Protein AF-A0A1C3NWZ5-F1 (afdb_monomer_lite)

Foldseek 3Di:
DDDDDDDDDPVVVVVLQCCCVPVVVNDDSVVSVVVVVVVVVVVVVVVVVVVVVVVCVVVVVSVVVVVVVVVVVVVVVVVVPPDD

Sequence (84 aa):
MSVTTMKIQAEVRDSLARVAADDFDGVTLSEAVARLVAEHQEARLRRQISAAYARLREDADGWSAYVSELDEWDGVTADTGEGS

pLDDT: mean 82.2, std 17.53, range [42.12, 98.38]

Radius of gyration: 22.77 Å; chains: 1; bounding box: 43×52×50 Å

Secondary structure (DSSP, 8-state):
---------HHHHHHHHHHHHHTSTT--HHHHHHHHHHHHHHHHHHHHHHHHHHHHHH-HHHHHHHHHHHHHHHHHHHTTS---

Organism: NCBI:txid1839754

Structure (mmCIF, N/CA/C/O backbone):
data_AF-A0A1C3NWZ5-F1
#
_entry.id   AF-A0A1C3NWZ5-F1
#
loop_
_atom_site.group_PDB
_atom_site.id
_atom_site.type_symbol
_atom_site.label_atom_id
_atom_site.label_alt_id
_atom_site.label_comp_id
_atom_site.label_asym_id
_atom_site.label_entity_id
_atom_site.label_seq_id
_atom_site.pdbx_PDB_ins_code
_atom_site.Cartn_x
_atom_site.Cartn_y
_atom_site.Cartn_z
_atom_site.occupancy
_atom_site.B_iso_or_equiv
_atom_site.auth_seq_id
_atom_site.auth_comp_id
_atom_site.auth_asym_id
_atom_site.auth_atom_id
_atom_site.pdbx_PDB_model_num
ATOM 1 N N . MET A 1 1 ? 11.277 1.422 16.782 1.00 65.25 1 MET A N 1
ATOM 2 C CA . MET A 1 1 ? 10.623 2.283 15.771 1.00 65.25 1 MET A CA 1
ATOM 3 C C . MET A 1 1 ? 9.958 3.451 16.478 1.00 65.25 1 MET A C 1
ATOM 5 O O . MET A 1 1 ? 9.428 3.239 17.561 1.00 65.25 1 MET A O 1
ATOM 9 N N . SER A 1 2 ? 10.019 4.657 15.908 1.00 89.94 2 SER A N 1
ATOM 10 C CA . SER A 1 2 ? 9.295 5.823 16.433 1.00 89.94 2 SER A CA 1
ATOM 11 C C . SER A 1 2 ? 7.915 5.894 15.784 1.00 89.94 2 SER A C 1
ATOM 13 O O . SER A 1 2 ? 7.809 5.727 14.570 1.00 89.94 2 SER A O 1
ATOM 15 N N . VAL A 1 3 ? 6.872 6.120 16.580 1.00 93.19 3 VAL A N 1
ATOM 16 C CA . VAL A 1 3 ? 5.508 6.313 16.076 1.00 93.19 3 VAL A CA 1
ATOM 17 C C . VAL A 1 3 ? 5.302 7.797 15.812 1.00 93.19 3 VAL A C 1
ATOM 19 O O . VAL A 1 3 ? 5.645 8.640 16.638 1.00 93.19 3 VAL A O 1
ATOM 22 N N . THR A 1 4 ? 4.737 8.112 14.654 1.00 95.06 4 THR A N 1
ATOM 23 C CA . THR A 1 4 ? 4.387 9.481 14.270 1.00 95.06 4 THR A CA 1
ATOM 24 C C . THR A 1 4 ? 2.926 9.536 13.847 1.00 95.06 4 THR A C 1
ATOM 26 O O . THR A 1 4 ? 2.317 8.506 13.555 1.00 95.06 4 THR A O 1
ATOM 29 N N . THR A 1 5 ? 2.359 10.739 13.822 1.00 94.69 5 THR A N 1
ATOM 30 C CA . THR A 1 5 ? 0.955 10.954 13.464 1.00 94.69 5 THR A CA 1
ATOM 31 C C . THR A 1 5 ? 0.876 11.900 12.278 1.00 94.69 5 THR A C 1
ATOM 33 O O . THR A 1 5 ? 1.551 12.928 12.255 1.00 94.69 5 THR A O 1
ATOM 36 N N . MET A 1 6 ? 0.007 11.589 11.319 1.00 93.81 6 MET A N 1
ATOM 37 C CA . MET A 1 6 ? -0.310 12.469 10.197 1.00 93.81 6 MET A CA 1
ATOM 38 C C . MET A 1 6 ? -1.785 12.865 10.218 1.00 93.81 6 MET A C 1
ATOM 40 O O . MET A 1 6 ? -2.646 12.079 10.613 1.00 93.81 6 MET A O 1
ATOM 44 N N . LYS A 1 7 ? -2.088 14.091 9.783 1.00 96.81 7 LYS A N 1
ATOM 45 C CA . LYS A 1 7 ? -3.470 14.533 9.573 1.00 96.81 7 LYS A CA 1
ATOM 46 C C . LYS A 1 7 ? -3.904 14.151 8.164 1.00 96.81 7 LYS A C 1
ATOM 48 O O . LYS A 1 7 ? -3.230 14.503 7.201 1.00 96.81 7 LYS A O 1
ATOM 53 N N . ILE A 1 8 ? -5.042 13.479 8.061 1.00 96.19 8 ILE A N 1
ATOM 54 C CA . ILE A 1 8 ? -5.688 13.109 6.800 1.00 96.19 8 ILE A CA 1
ATOM 55 C C . ILE A 1 8 ? -7.189 13.367 6.907 1.00 96.19 8 ILE A C 1
ATOM 57 O O . ILE A 1 8 ? -7.727 13.489 8.010 1.00 96.19 8 ILE A O 1
ATOM 61 N N . GLN A 1 9 ? -7.864 13.465 5.764 1.00 98.38 9 GLN A N 1
ATOM 62 C CA . GLN A 1 9 ? -9.323 13.539 5.732 1.00 98.38 9 GLN A CA 1
ATOM 63 C C . GLN A 1 9 ? -9.923 12.238 6.288 1.00 98.38 9 GLN A C 1
ATOM 65 O O . GLN A 1 9 ? -9.359 11.158 6.093 1.00 98.38 9 GLN A O 1
ATOM 70 N N . ALA A 1 10 ? -11.067 12.335 6.968 1.00 97.94 10 ALA A N 1
ATOM 71 C CA . ALA A 1 1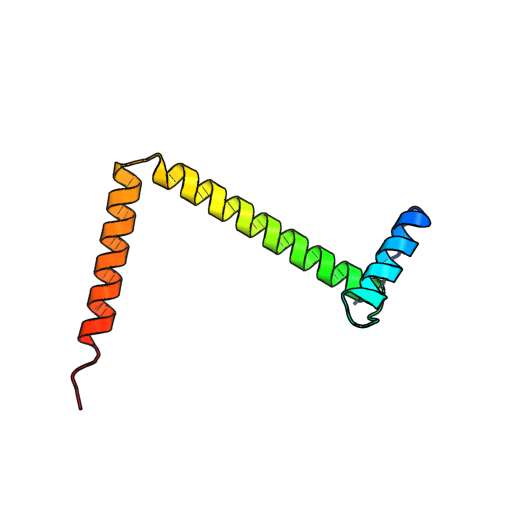0 ? -11.733 11.172 7.561 1.00 97.94 10 ALA A CA 1
ATOM 72 C C . ALA A 1 10 ? -12.070 10.107 6.502 1.00 97.94 10 ALA A C 1
ATOM 74 O O . ALA A 1 10 ? -11.801 8.930 6.708 1.00 97.94 10 ALA A O 1
ATOM 75 N N . GLU A 1 11 ? -12.533 10.536 5.329 1.00 98.25 11 GLU A N 1
ATOM 76 C CA . GLU A 1 11 ? -12.858 9.659 4.196 1.00 98.25 11 GLU A CA 1
ATOM 77 C C . GLU A 1 11 ? -11.648 8.848 3.702 1.00 98.25 11 GLU A C 1
ATOM 79 O O . GLU A 1 11 ? -11.774 7.675 3.342 1.00 98.25 11 GLU A O 1
ATOM 84 N N . VAL A 1 12 ? -10.451 9.447 3.732 1.00 97.50 12 VAL A N 1
ATOM 85 C CA . VAL A 1 12 ? -9.198 8.765 3.372 1.00 97.50 12 VAL A CA 1
ATOM 86 C C . VAL A 1 12 ? -8.836 7.727 4.429 1.00 97.50 12 VAL A C 1
ATOM 88 O O . VAL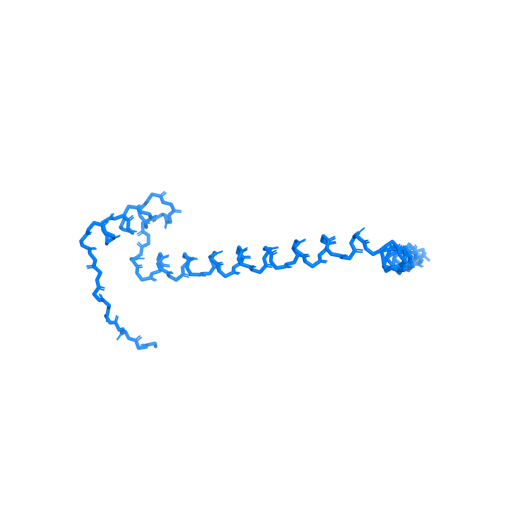 A 1 12 ? -8.518 6.594 4.079 1.00 97.50 12 VAL A O 1
ATOM 91 N N . ARG A 1 13 ? -8.934 8.073 5.720 1.00 97.38 13 ARG A N 1
ATOM 92 C CA . ARG A 1 13 ? -8.728 7.117 6.822 1.00 97.38 13 ARG A CA 1
ATOM 93 C C . ARG A 1 13 ? -9.678 5.923 6.697 1.00 97.38 13 ARG A C 1
ATOM 95 O O . ARG A 1 13 ? -9.242 4.789 6.851 1.00 97.38 13 ARG A O 1
ATOM 102 N N . ASP A 1 14 ? -10.950 6.173 6.408 1.00 98.19 14 ASP A N 1
ATOM 103 C CA . ASP A 1 14 ? -11.977 5.128 6.322 1.00 98.19 14 ASP A CA 1
ATOM 104 C C . ASP A 1 14 ? -11.790 4.244 5.088 1.00 98.19 14 ASP A C 1
ATOM 106 O O . ASP A 1 14 ? -12.089 3.051 5.110 1.00 98.19 14 ASP A O 1
ATOM 110 N N . SER A 1 15 ? -11.252 4.807 4.007 1.00 97.81 15 SER A N 1
ATOM 111 C CA . SER A 1 15 ? -10.838 4.028 2.840 1.00 97.81 15 SER A CA 1
ATOM 112 C C . SER A 1 15 ? -9.621 3.156 3.154 1.00 97.81 15 SER A C 1
ATOM 114 O O . SER A 1 15 ? -9.638 1.974 2.837 1.00 97.81 15 SER A O 1
ATOM 116 N N . LEU A 1 16 ? -8.612 3.688 3.855 1.00 96.94 16 LEU A N 1
ATOM 117 C CA . LEU A 1 16 ? -7.463 2.898 4.315 1.00 96.94 16 LEU A CA 1
ATOM 118 C C . LEU A 1 16 ? -7.874 1.784 5.288 1.00 96.94 16 LEU A C 1
ATOM 120 O O . LEU A 1 16 ? -7.297 0.703 5.252 1.00 96.94 16 LEU A O 1
ATOM 124 N N . ALA A 1 17 ? -8.868 2.029 6.145 1.00 97.56 17 ALA A N 1
ATOM 125 C CA . ALA A 1 17 ? -9.379 1.023 7.071 1.00 97.56 17 ALA A CA 1
ATOM 126 C C . ALA A 1 17 ? -10.068 -0.133 6.333 1.00 97.56 17 ALA A C 1
ATOM 128 O O . ALA A 1 17 ? -9.880 -1.285 6.712 1.00 97.56 17 ALA A O 1
ATOM 129 N N . ARG A 1 18 ? -10.814 0.168 5.261 1.00 98.06 18 ARG A N 1
ATOM 130 C CA . ARG A 1 18 ? -11.401 -0.854 4.383 1.00 98.06 18 ARG A CA 1
ATOM 131 C C . ARG A 1 18 ? -10.331 -1.657 3.659 1.00 98.06 18 ARG A C 1
ATOM 133 O O . ARG A 1 18 ? -10.351 -2.867 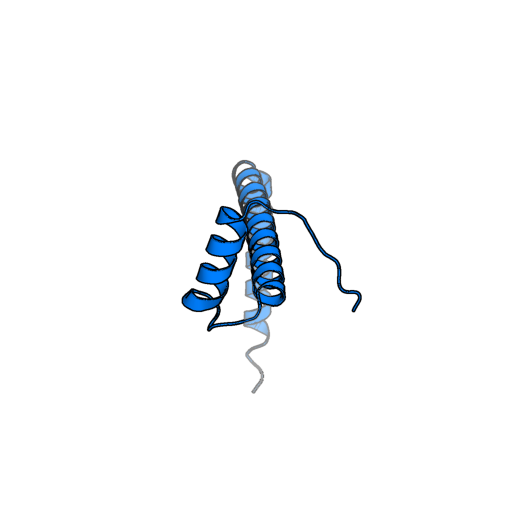3.761 1.00 98.06 18 ARG A O 1
ATOM 140 N N . VAL A 1 19 ? -9.337 -1.003 3.057 1.00 97.56 19 VAL A N 1
ATOM 141 C CA . VAL A 1 19 ? -8.194 -1.698 2.429 1.00 97.56 19 VAL A CA 1
ATOM 142 C C . VAL A 1 19 ? -7.488 -2.621 3.428 1.00 97.56 19 VAL A C 1
ATOM 144 O O . VAL A 1 19 ? -7.192 -3.769 3.122 1.00 97.56 19 VAL A O 1
ATOM 147 N N . ALA A 1 20 ? -7.254 -2.155 4.657 1.00 97.75 20 ALA A N 1
ATOM 148 C CA . ALA A 1 20 ? -6.636 -2.982 5.689 1.00 97.75 20 ALA A CA 1
ATOM 149 C C . ALA A 1 20 ? -7.475 -4.225 6.037 1.00 97.75 20 ALA A C 1
ATOM 151 O O . ALA A 1 20 ? -6.908 -5.292 6.260 1.00 97.75 20 ALA A O 1
ATOM 152 N N . ALA A 1 21 ? -8.803 -4.087 6.081 1.00 97.75 21 ALA A N 1
ATOM 153 C CA . ALA A 1 21 ? -9.732 -5.173 6.379 1.00 97.75 21 ALA A CA 1
ATOM 154 C C . ALA A 1 21 ? -9.902 -6.154 5.212 1.00 97.75 21 ALA A C 1
ATOM 156 O O . ALA A 1 21 ? -9.822 -7.362 5.424 1.00 97.75 21 ALA A O 1
ATOM 157 N N . ASP A 1 22 ? -10.117 -5.624 4.012 1.00 97.75 22 ASP A N 1
ATOM 158 C CA . ASP A 1 22 ? -10.567 -6.371 2.840 1.00 97.75 22 ASP A CA 1
ATOM 159 C C . ASP A 1 22 ? -9.386 -6.940 2.037 1.00 97.75 22 ASP A C 1
ATOM 161 O O . ASP A 1 22 ? -9.435 -8.092 1.610 1.00 97.75 22 ASP A O 1
ATOM 165 N N . ASP A 1 23 ? -8.309 -6.160 1.875 1.00 96.50 23 ASP A N 1
ATOM 166 C CA . ASP A 1 23 ? -7.193 -6.490 0.974 1.00 96.50 23 ASP A CA 1
ATOM 167 C C . ASP A 1 23 ? -5.965 -7.037 1.720 1.00 96.50 23 ASP A C 1
ATOM 169 O O . ASP A 1 23 ? -5.106 -7.691 1.128 1.00 96.50 23 ASP A O 1
ATOM 173 N N . PHE A 1 24 ? -5.860 -6.769 3.026 1.00 95.94 24 PHE A N 1
ATOM 174 C CA . PHE A 1 24 ? -4.702 -7.136 3.846 1.00 95.94 24 PHE A CA 1
ATOM 175 C C . PHE A 1 24 ? -5.064 -7.937 5.103 1.00 95.94 24 PHE A C 1
ATOM 177 O O . PHE A 1 24 ? -4.357 -7.844 6.106 1.00 95.94 24 PHE A O 1
ATOM 184 N N . ASP A 1 25 ? -6.139 -8.723 5.067 1.00 95.94 25 ASP A N 1
ATOM 185 C CA . ASP A 1 25 ? -6.506 -9.677 6.128 1.00 95.94 25 ASP A CA 1
ATOM 186 C C . ASP A 1 25 ? -6.683 -9.051 7.528 1.00 95.94 25 ASP A C 1
ATOM 188 O O . ASP A 1 25 ? -6.367 -9.658 8.555 1.00 95.94 25 ASP A O 1
ATOM 192 N N . GLY A 1 26 ? -7.170 -7.810 7.604 1.00 95.88 26 GLY A N 1
ATOM 193 C CA . GLY A 1 26 ? -7.446 -7.143 8.880 1.00 95.88 26 GLY A CA 1
ATOM 194 C C . GLY A 1 26 ? -6.215 -6.621 9.622 1.00 95.88 26 GLY A C 1
ATOM 195 O O . GLY A 1 26 ? -6.261 -6.460 10.844 1.00 95.88 26 GLY A O 1
ATOM 196 N N . VAL A 1 27 ? -5.108 -6.345 8.926 1.00 97.56 27 VAL A N 1
ATOM 197 C CA . VAL A 1 27 ? -3.918 -5.734 9.545 1.00 97.56 27 VAL A CA 1
ATOM 198 C C . VAL A 1 27 ? -4.195 -4.333 10.103 1.00 97.56 27 VAL A C 1
ATOM 200 O O . VAL A 1 27 ? -5.197 -3.678 9.822 1.00 97.56 27 VAL A O 1
ATOM 203 N N . THR A 1 28 ? -3.257 -3.819 10.902 1.00 96.75 28 THR A N 1
ATOM 204 C CA . THR A 1 28 ? -3.337 -2.438 11.398 1.00 96.75 28 THR A CA 1
ATOM 205 C C . THR A 1 28 ? -3.215 -1.417 10.259 1.00 96.75 28 THR A C 1
ATOM 207 O O . THR A 1 28 ? -2.516 -1.650 9.276 1.00 96.75 28 THR A O 1
ATOM 210 N N . LEU A 1 29 ? -3.798 -0.225 10.435 1.00 95.88 29 LEU A N 1
ATOM 211 C CA . LEU A 1 29 ? -3.639 0.899 9.496 1.00 95.88 29 LEU A CA 1
ATOM 212 C C . LEU A 1 29 ? -2.166 1.254 9.230 1.00 95.88 29 LEU A C 1
ATOM 214 O O . LEU A 1 29 ? -1.820 1.608 8.109 1.00 95.88 29 LEU A O 1
ATOM 218 N N . SER A 1 30 ? -1.292 1.148 10.237 1.00 95.62 30 SER A N 1
ATOM 219 C CA . SER A 1 30 ? 0.144 1.409 10.061 1.00 95.62 30 SER A CA 1
ATOM 220 C C . SER A 1 30 ? 0.799 0.387 9.133 1.00 95.62 30 SER A C 1
ATOM 222 O O . SER A 1 30 ? 1.625 0.756 8.303 1.00 95.62 30 SER A O 1
ATOM 224 N N . GLU A 1 31 ? 0.429 -0.885 9.274 1.00 96.44 31 GLU A N 1
ATOM 225 C CA . GLU A 1 31 ? 0.919 -1.970 8.424 1.00 96.44 31 GLU A CA 1
ATOM 226 C C . GLU A 1 31 ? 0.365 -1.844 7.000 1.00 96.44 31 GLU A C 1
ATOM 228 O O . GLU A 1 31 ? 1.124 -1.913 6.038 1.00 96.44 31 GLU A O 1
ATOM 233 N N . ALA A 1 32 ? -0.932 -1.559 6.852 1.00 97.12 32 ALA A N 1
ATOM 234 C CA . ALA A 1 32 ? -1.546 -1.310 5.549 1.00 97.12 32 ALA A CA 1
ATOM 235 C C . ALA A 1 32 ? -0.855 -0.151 4.810 1.00 97.12 32 ALA A C 1
ATOM 237 O O . ALA A 1 32 ? -0.525 -0.272 3.633 1.00 97.12 32 ALA A O 1
ATOM 238 N N . VAL A 1 33 ? -0.561 0.955 5.504 1.00 96.38 33 VAL A N 1
ATOM 239 C CA . VAL A 1 33 ? 0.191 2.082 4.927 1.00 96.38 33 VAL A CA 1
ATOM 240 C C . VAL A 1 33 ? 1.595 1.651 4.501 1.00 96.38 33 VAL A C 1
ATOM 242 O O . VAL A 1 33 ? 2.037 2.029 3.418 1.00 96.38 33 VAL A O 1
ATOM 245 N N . ALA A 1 34 ? 2.295 0.848 5.307 1.00 96.19 34 ALA A N 1
ATOM 246 C CA . ALA A 1 34 ? 3.622 0.350 4.952 1.00 96.19 34 ALA A CA 1
ATOM 247 C C . ALA A 1 34 ? 3.592 -0.516 3.679 1.00 96.19 34 ALA A C 1
ATOM 249 O O . ALA A 1 34 ? 4.421 -0.317 2.788 1.00 96.19 34 ALA A O 1
ATOM 250 N N . ARG A 1 35 ? 2.605 -1.412 3.556 1.00 97.25 35 ARG A N 1
ATOM 251 C CA . ARG A 1 35 ? 2.415 -2.262 2.370 1.00 97.25 35 ARG A CA 1
ATOM 252 C C . ARG A 1 35 ? 2.080 -1.451 1.126 1.00 97.25 35 ARG A C 1
ATOM 254 O O . ARG A 1 35 ? 2.766 -1.587 0.121 1.00 97.25 35 ARG A O 1
ATOM 261 N N . LEU A 1 36 ? 1.127 -0.524 1.221 1.00 97.06 36 LEU A N 1
ATOM 262 C CA . LEU A 1 36 ? 0.769 0.366 0.111 1.00 97.06 36 LEU A CA 1
ATOM 263 C C . LEU A 1 36 ? 1.961 1.205 -0.366 1.00 97.06 36 LEU A C 1
ATOM 265 O O . LEU A 1 36 ? 2.128 1.444 -1.562 1.00 97.06 36 LEU A O 1
ATOM 269 N N . VAL A 1 37 ? 2.816 1.652 0.557 1.00 97.12 37 VAL A N 1
ATOM 270 C CA . VAL A 1 37 ? 4.047 2.369 0.203 1.00 97.12 37 VAL A CA 1
ATOM 271 C C . VAL A 1 37 ? 5.025 1.450 -0.532 1.00 97.12 37 VAL A C 1
ATOM 273 O O . VAL A 1 37 ? 5.603 1.878 -1.532 1.00 97.12 37 VAL A O 1
ATOM 276 N N . ALA A 1 38 ? 5.198 0.206 -0.081 1.00 97.12 38 ALA A N 1
ATOM 277 C CA . ALA A 1 38 ? 6.053 -0.772 -0.752 1.00 97.12 38 ALA A CA 1
ATOM 278 C C . ALA A 1 38 ? 5.544 -1.095 -2.168 1.00 97.12 38 ALA A C 1
ATOM 280 O O . ALA A 1 38 ? 6.302 -0.992 -3.133 1.00 97.12 38 ALA A O 1
ATOM 281 N N . GLU A 1 39 ? 4.247 -1.365 -2.317 1.00 96.38 39 GLU A N 1
ATOM 282 C CA . GLU A 1 39 ? 3.600 -1.610 -3.611 1.00 96.38 39 GLU A CA 1
ATOM 283 C C . GLU A 1 39 ? 3.744 -0.413 -4.558 1.00 96.38 39 GLU A C 1
ATOM 285 O O . GLU A 1 39 ? 4.069 -0.568 -5.739 1.00 96.38 39 GLU A O 1
ATOM 290 N N . HIS A 1 40 ? 3.567 0.812 -4.051 1.00 96.50 40 HIS A N 1
ATOM 291 C CA . HIS A 1 40 ? 3.768 2.021 -4.847 1.00 96.50 40 HIS A CA 1
ATOM 292 C C . HIS A 1 40 ? 5.210 2.137 -5.364 1.00 96.50 40 HIS A C 1
ATOM 294 O O . HIS A 1 40 ? 5.429 2.522 -6.520 1.00 96.50 40 HIS A O 1
ATOM 300 N N . GLN A 1 41 ? 6.196 1.820 -4.521 1.00 95.81 41 GLN A N 1
ATOM 301 C CA . GLN A 1 41 ? 7.610 1.844 -4.894 1.00 95.81 41 GLN A CA 1
ATOM 302 C C . GLN A 1 41 ? 7.927 0.779 -5.945 1.00 95.81 41 GLN A C 1
ATOM 304 O O . GLN A 1 41 ? 8.578 1.093 -6.944 1.00 95.81 41 GLN A O 1
ATOM 309 N N . GLU A 1 42 ? 7.409 -0.437 -5.782 1.00 95.75 42 GLU A N 1
ATOM 310 C CA . GLU A 1 42 ? 7.580 -1.514 -6.755 1.00 95.75 42 GLU A CA 1
ATOM 311 C C . GLU A 1 42 ? 6.946 -1.153 -8.106 1.00 95.75 42 GLU A C 1
ATOM 313 O O . GLU A 1 42 ? 7.589 -1.243 -9.155 1.00 95.75 42 GLU A O 1
ATOM 318 N N . ALA A 1 43 ? 5.710 -0.647 -8.098 1.00 95.81 43 ALA A N 1
ATOM 319 C CA . ALA A 1 43 ? 5.028 -0.195 -9.306 1.00 95.81 43 ALA A CA 1
ATOM 320 C C . ALA A 1 43 ? 5.788 0.950 -9.996 1.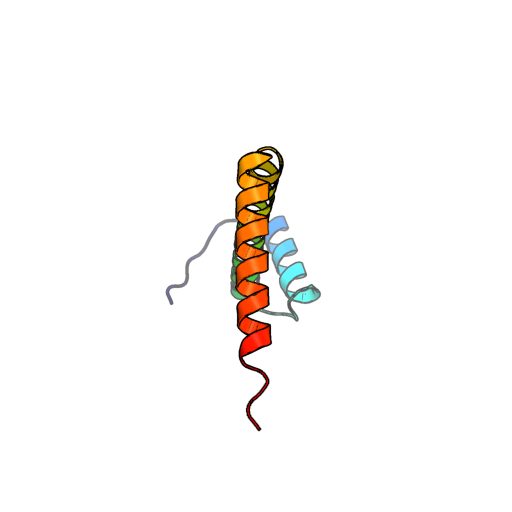00 95.81 43 ALA A C 1
ATOM 322 O O . ALA A 1 43 ? 5.857 1.012 -11.227 1.00 95.81 43 ALA A O 1
ATOM 323 N N . ARG A 1 44 ? 6.385 1.867 -9.224 1.00 96.06 44 ARG A N 1
ATOM 324 C CA . ARG A 1 44 ? 7.240 2.932 -9.762 1.00 96.06 44 ARG A CA 1
ATOM 325 C C . ARG A 1 44 ? 8.492 2.361 -10.425 1.00 96.06 44 ARG A C 1
ATOM 327 O O . ARG A 1 44 ? 8.798 2.785 -11.539 1.00 96.06 44 ARG A O 1
ATOM 334 N N . LEU A 1 45 ? 9.187 1.428 -9.779 1.00 94.56 45 LEU A N 1
ATOM 335 C CA . LEU A 1 45 ? 10.382 0.792 -10.333 1.00 94.56 45 LEU A CA 1
ATOM 336 C C . LEU A 1 45 ? 10.052 0.052 -11.634 1.00 94.56 45 LEU A C 1
ATOM 338 O O . LEU A 1 45 ? 10.705 0.265 -12.653 1.00 94.56 45 LEU A O 1
ATOM 342 N N . ARG A 1 46 ? 8.969 -0.731 -11.633 1.00 93.50 46 ARG A N 1
ATOM 343 C CA . ARG A 1 46 ? 8.478 -1.451 -12.812 1.00 93.50 46 ARG A CA 1
ATOM 344 C C . ARG A 1 46 ? 8.230 -0.509 -13.989 1.00 93.50 46 ARG A C 1
ATOM 346 O O . ARG A 1 46 ? 8.705 -0.771 -15.088 1.00 93.50 46 ARG A O 1
ATOM 353 N N . ARG A 1 47 ? 7.570 0.633 -13.754 1.00 93.56 47 ARG A N 1
ATOM 354 C CA . ARG A 1 47 ? 7.360 1.667 -14.787 1.00 93.56 47 ARG A CA 1
ATOM 355 C C . ARG A 1 47 ? 8.672 2.237 -15.332 1.00 93.56 47 ARG A C 1
ATOM 357 O O . ARG A 1 47 ? 8.770 2.471 -16.533 1.00 93.56 47 ARG A O 1
ATOM 364 N N . GLN A 1 48 ? 9.668 2.467 -14.476 1.00 90.75 48 GLN A N 1
ATOM 365 C CA . GLN A 1 48 ? 10.978 2.971 -14.905 1.00 90.75 48 GLN A CA 1
ATOM 366 C C . GLN A 1 48 ? 11.714 1.955 -15.783 1.00 90.75 48 GLN A C 1
ATOM 368 O O . GLN A 1 48 ? 12.238 2.333 -16.829 1.00 90.75 48 GLN A O 1
ATOM 373 N N . ILE A 1 49 ? 11.693 0.679 -15.393 1.00 90.50 49 ILE A N 1
ATOM 374 C CA . ILE A 1 49 ? 12.285 -0.424 -16.157 1.00 90.50 49 ILE A CA 1
ATOM 375 C C . ILE A 1 49 ? 11.594 -0.562 -17.517 1.00 90.50 49 ILE A C 1
ATOM 377 O O . ILE A 1 49 ? 12.264 -0.540 -18.545 1.00 90.50 49 ILE A O 1
ATOM 381 N N . SER A 1 50 ? 10.258 -0.613 -17.550 1.00 89.56 50 SER A N 1
ATOM 382 C CA . SER A 1 50 ? 9.497 -0.672 -18.805 1.00 89.56 50 SER A CA 1
ATOM 383 C C . SER A 1 50 ? 9.825 0.497 -19.738 1.00 89.56 50 SER A C 1
ATOM 385 O O . SER A 1 50 ? 10.000 0.294 -20.935 1.00 89.56 50 SER A O 1
ATOM 387 N N . ALA A 1 51 ? 9.955 1.714 -19.200 1.00 88.38 51 ALA A N 1
ATOM 388 C CA . ALA A 1 51 ? 10.326 2.882 -19.992 1.00 88.38 51 ALA A CA 1
ATOM 389 C C . ALA A 1 51 ? 11.773 2.815 -20.511 1.00 88.38 51 ALA A C 1
ATOM 391 O O . ALA A 1 51 ? 12.039 3.264 -21.622 1.00 88.38 51 ALA A O 1
ATOM 392 N N . ALA A 1 52 ? 12.708 2.264 -19.733 1.00 82.75 52 ALA A N 1
ATOM 393 C CA . ALA A 1 52 ? 14.087 2.062 -20.172 1.00 82.75 52 ALA A CA 1
ATOM 394 C C . ALA A 1 52 ? 14.171 1.032 -21.309 1.00 82.75 52 ALA A C 1
ATOM 396 O O . ALA A 1 52 ? 14.793 1.312 -22.330 1.00 82.75 52 ALA A O 1
ATOM 397 N N . TYR A 1 53 ? 13.474 -0.101 -21.178 1.00 79.00 53 TYR A N 1
ATOM 398 C CA . TYR A 1 53 ? 13.400 -1.110 -22.236 1.00 79.00 53 TYR A CA 1
ATOM 399 C C . TYR A 1 53 ? 12.735 -0.586 -23.509 1.00 79.00 53 TYR A C 1
ATOM 401 O O . TYR A 1 53 ? 13.205 -0.893 -24.599 1.00 79.00 53 TYR A O 1
ATOM 409 N N . ALA A 1 54 ? 11.677 0.223 -23.391 1.00 80.06 54 ALA A N 1
ATOM 410 C CA . ALA A 1 54 ? 11.041 0.841 -24.553 1.00 80.06 54 ALA A CA 1
ATOM 411 C C . ALA A 1 54 ? 12.032 1.715 -25.341 1.00 80.06 54 ALA A C 1
ATOM 413 O O . ALA A 1 54 ? 12.126 1.571 -26.554 1.00 80.06 54 ALA A O 1
ATOM 414 N N . ARG A 1 55 ? 12.836 2.538 -24.650 1.00 74.12 55 ARG A N 1
ATOM 415 C CA . ARG A 1 55 ? 13.883 3.353 -25.292 1.00 74.12 55 ARG A CA 1
ATOM 416 C C . ARG A 1 55 ? 14.980 2.505 -25.929 1.00 74.12 55 ARG A C 1
ATOM 418 O O . ARG A 1 55 ? 15.401 2.811 -27.033 1.00 74.12 55 ARG A O 1
ATOM 425 N N . LEU A 1 56 ? 15.433 1.447 -25.250 1.00 70.06 56 LEU A N 1
ATOM 426 C CA . LEU A 1 56 ? 16.453 0.547 -25.799 1.00 70.06 56 LEU A CA 1
ATOM 427 C C . LEU A 1 56 ? 15.945 -0.172 -27.056 1.00 70.06 56 LEU A C 1
ATOM 429 O O . LEU A 1 56 ? 16.697 -0.365 -27.994 1.00 70.06 56 LEU A O 1
ATOM 433 N N . ARG A 1 57 ? 14.661 -0.538 -27.101 1.00 64.38 57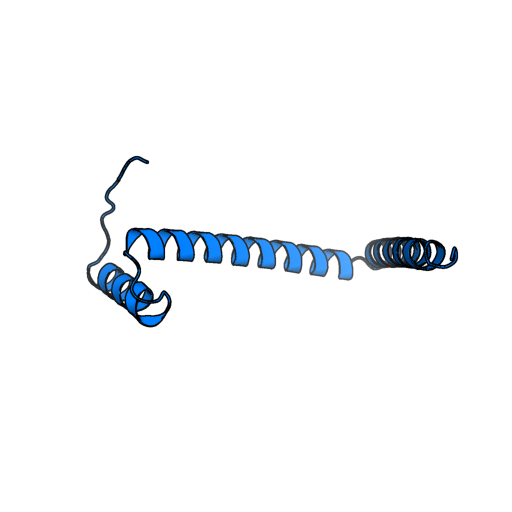 ARG A N 1
ATOM 434 C CA . ARG A 1 57 ? 14.045 -1.192 -28.265 1.00 64.38 57 ARG A CA 1
ATOM 435 C C . ARG A 1 57 ? 13.860 -0.254 -29.463 1.00 64.38 57 ARG A C 1
ATOM 437 O O . ARG A 1 57 ? 13.751 -0.731 -30.589 1.00 64.38 57 ARG A O 1
ATOM 444 N N . GLU A 1 58 ? 13.809 1.053 -29.228 1.00 65.38 58 GLU A N 1
ATOM 445 C CA . GLU A 1 58 ? 13.813 2.081 -30.277 1.00 65.38 58 GLU A CA 1
ATOM 446 C C . GLU A 1 58 ? 15.230 2.348 -30.831 1.00 65.38 58 GLU A C 1
ATOM 448 O O . GLU A 1 58 ? 15.359 2.915 -31.916 1.00 65.38 58 GLU A O 1
ATOM 453 N N . ASP A 1 59 ? 16.280 1.884 -30.141 1.00 65.69 59 ASP A N 1
ATOM 454 C CA . ASP A 1 59 ? 17.678 1.871 -30.589 1.00 65.69 59 ASP A CA 1
ATOM 455 C C . ASP A 1 59 ? 18.040 0.486 -31.161 1.00 65.69 59 ASP A C 1
ATOM 457 O O . ASP A 1 59 ? 18.390 -0.448 -30.438 1.00 65.69 59 ASP A O 1
ATOM 461 N N . ALA A 1 60 ? 17.908 0.332 -32.482 1.00 61.22 60 ALA A N 1
ATOM 462 C CA . ALA A 1 60 ? 18.079 -0.953 -33.165 1.00 61.22 60 ALA A CA 1
ATOM 463 C C . ALA A 1 60 ? 19.478 -1.573 -32.974 1.00 61.22 60 ALA A C 1
ATOM 465 O O . ALA A 1 60 ? 19.587 -2.796 -32.839 1.00 61.22 60 ALA A O 1
ATOM 466 N N . ASP A 1 61 ? 20.524 -0.745 -32.913 1.00 62.28 61 ASP A N 1
ATOM 467 C CA . ASP A 1 61 ? 21.905 -1.199 -32.725 1.00 62.28 61 ASP A CA 1
ATOM 468 C C . ASP A 1 61 ? 22.144 -1.607 -31.259 1.00 62.28 61 ASP A C 1
ATOM 470 O O . ASP A 1 61 ? 22.725 -2.662 -30.987 1.00 62.28 61 ASP A O 1
ATOM 474 N N . GLY A 1 62 ? 21.612 -0.832 -30.304 1.00 60.66 62 GLY A N 1
ATOM 475 C CA . GLY A 1 62 ? 21.671 -1.145 -28.871 1.00 60.66 62 GLY A CA 1
ATOM 476 C C . GLY A 1 62 ? 20.873 -2.395 -28.472 1.00 60.66 62 GLY A C 1
ATOM 477 O O . GLY A 1 62 ? 21.332 -3.195 -27.654 1.00 60.66 62 GLY A O 1
ATOM 478 N N . TRP A 1 63 ? 19.703 -2.615 -29.078 1.00 64.12 63 TRP A N 1
ATOM 479 C CA . TRP A 1 63 ? 18.896 -3.819 -28.860 1.00 64.12 63 TRP A CA 1
ATOM 480 C C . TRP A 1 63 ? 19.567 -5.077 -29.426 1.00 64.12 63 TRP A C 1
ATOM 482 O O . TRP A 1 63 ? 19.551 -6.122 -28.776 1.00 64.12 63 TRP A O 1
ATOM 492 N N . SER A 1 64 ? 20.200 -4.980 -30.603 1.00 66.00 64 SER A N 1
ATOM 493 C CA . SER A 1 64 ? 20.936 -6.101 -31.205 1.00 66.00 64 SER A CA 1
ATOM 494 C C . SER A 1 64 ? 22.134 -6.529 -30.354 1.00 66.00 64 SER A C 1
ATOM 496 O O . SER A 1 64 ? 22.374 -7.726 -30.210 1.00 66.00 64 SER A O 1
ATOM 498 N N . ALA A 1 65 ? 22.866 -5.576 -29.768 1.00 65.88 65 ALA A N 1
ATOM 499 C CA . ALA A 1 65 ? 23.981 -5.875 -28.871 1.00 65.88 65 ALA A CA 1
ATOM 500 C C . ALA A 1 65 ? 23.513 -6.562 -27.573 1.00 65.88 65 ALA A C 1
ATOM 502 O O . ALA A 1 65 ? 24.081 -7.578 -27.186 1.00 65.88 65 ALA A O 1
ATOM 503 N N . TYR A 1 66 ? 22.431 -6.074 -26.949 1.00 60.34 66 TYR A N 1
ATOM 504 C CA . TYR A 1 66 ? 21.852 -6.675 -25.737 1.00 60.34 66 TYR A CA 1
ATOM 505 C C . TYR A 1 66 ? 21.327 -8.105 -25.960 1.00 60.34 66 TYR A C 1
ATOM 507 O O . TYR A 1 66 ? 21.540 -8.982 -25.125 1.00 60.34 66 TYR A O 1
ATOM 515 N N . VAL A 1 67 ? 20.655 -8.359 -27.091 1.00 69.25 67 VAL A N 1
ATOM 516 C CA . VAL A 1 67 ? 20.180 -9.708 -27.454 1.00 69.25 67 VAL A CA 1
ATOM 517 C C . 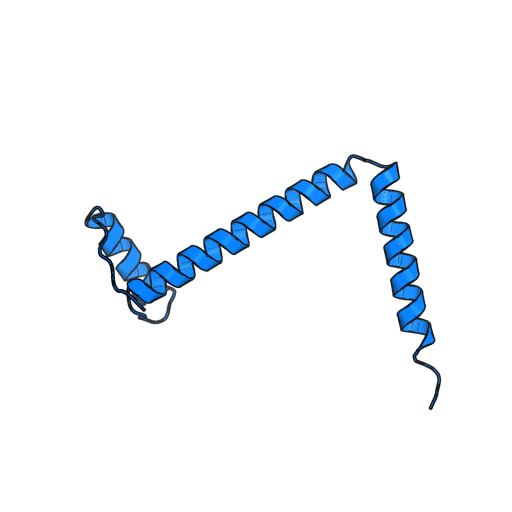VAL A 1 67 ? 21.353 -10.654 -27.720 1.00 69.25 67 VAL A C 1
ATOM 519 O O . VAL A 1 67 ? 21.305 -11.798 -27.281 1.00 69.25 67 VAL A O 1
ATOM 522 N N . SER A 1 68 ? 22.407 -10.180 -28.392 1.00 69.12 68 SER A N 1
ATOM 523 C CA . SER A 1 68 ? 23.608 -10.985 -28.642 1.00 69.12 68 SER A CA 1
ATOM 524 C C . SER A 1 68 ? 24.354 -11.340 -27.355 1.00 69.12 68 SER A C 1
ATOM 526 O O . SER A 1 68 ? 24.895 -12.435 -27.263 1.00 69.12 68 SER A O 1
ATOM 528 N N . GLU A 1 69 ? 24.379 -10.440 -26.369 1.00 62.91 69 GLU A N 1
ATOM 529 C CA . GLU A 1 69 ? 24.970 -10.717 -25.057 1.00 62.91 69 GLU A CA 1
ATOM 530 C C . GLU A 1 69 ? 24.148 -11.777 -24.304 1.00 62.91 69 GLU A C 1
ATOM 532 O O . GLU A 1 69 ? 24.712 -12.736 -23.794 1.00 62.91 69 GLU A O 1
ATOM 537 N N . LEU A 1 70 ? 22.812 -11.679 -24.292 1.00 66.06 70 LEU A N 1
ATOM 538 C CA . LEU A 1 70 ? 21.923 -12.682 -23.677 1.00 66.06 70 LEU A CA 1
ATOM 539 C C . LEU A 1 70 ? 22.095 -14.100 -24.256 1.00 66.06 70 LEU A C 1
ATOM 541 O O . LEU A 1 70 ? 22.094 -15.062 -23.492 1.00 66.06 70 LEU A O 1
ATOM 545 N N . ASP A 1 71 ? 22.271 -14.219 -25.574 1.00 62.75 71 ASP A N 1
ATOM 546 C CA . ASP A 1 71 ? 22.497 -15.501 -26.264 1.00 62.75 71 ASP A CA 1
ATOM 547 C C . ASP A 1 71 ? 23.841 -16.146 -25.859 1.00 62.75 71 ASP A C 1
ATOM 549 O O . ASP A 1 71 ? 23.950 -17.364 -25.715 1.00 62.75 71 ASP A O 1
ATOM 553 N N . GLU A 1 72 ? 24.863 -15.328 -25.579 1.00 60.75 72 GLU A N 1
ATOM 554 C CA . GLU A 1 72 ? 26.161 -15.791 -25.072 1.00 60.75 72 GLU A CA 1
ATOM 555 C C . GLU A 1 72 ? 26.051 -16.356 -23.643 1.00 60.75 72 GLU A C 1
ATOM 557 O O . GLU A 1 72 ? 26.670 -17.374 -23.327 1.00 60.75 72 GLU A O 1
ATOM 562 N N . TRP A 1 73 ? 25.211 -15.758 -22.789 1.00 58.44 73 TRP A N 1
ATOM 563 C CA . TRP A 1 73 ? 24.961 -16.260 -21.432 1.00 58.44 73 TRP A CA 1
ATOM 564 C C . TRP A 1 73 ? 24.146 -17.565 -21.413 1.00 58.44 73 TRP A C 1
ATOM 566 O O . TRP A 1 73 ? 24.441 -18.433 -20.588 1.00 58.44 73 TRP A O 1
ATOM 576 N N . ASP A 1 74 ? 23.188 -17.748 -22.330 1.00 56.78 74 ASP A N 1
ATOM 577 C CA . ASP A 1 74 ? 22.431 -19.006 -22.480 1.00 56.78 74 ASP A CA 1
ATOM 578 C C . ASP A 1 74 ? 23.304 -20.162 -23.021 1.00 56.78 74 ASP A C 1
ATOM 580 O O . ASP A 1 74 ? 23.073 -21.332 -22.702 1.00 56.78 74 ASP A O 1
ATOM 584 N N . GLY A 1 75 ? 24.364 -19.857 -23.781 1.00 58.56 75 GLY A N 1
ATOM 585 C CA . GLY A 1 75 ? 25.356 -20.845 -24.222 1.00 58.56 75 GLY A CA 1
ATOM 586 C C . GLY A 1 75 ? 26.234 -21.401 -23.090 1.00 58.56 75 GLY A C 1
ATOM 587 O O . GLY A 1 75 ? 26.614 -22.572 -23.118 1.00 58.56 75 GLY A O 1
ATOM 588 N N . VAL A 1 76 ? 26.518 -20.602 -22.056 1.00 57.47 76 VAL A N 1
ATOM 589 C CA . VAL A 1 76 ? 27.381 -20.995 -20.921 1.00 57.47 76 VAL A CA 1
ATOM 590 C C . VAL A 1 76 ? 26.657 -21.918 -19.927 1.00 57.47 76 VAL A C 1
ATOM 592 O O . VAL A 1 76 ? 27.274 -22.794 -19.314 1.00 57.47 76 VAL A O 1
ATOM 595 N N . THR A 1 77 ? 25.339 -21.784 -19.777 1.00 51.88 77 THR A N 1
ATOM 596 C CA . THR A 1 77 ? 24.515 -22.680 -18.943 1.00 51.88 77 THR A CA 1
ATOM 597 C C . THR A 1 77 ? 24.285 -24.053 -19.578 1.00 51.88 77 THR A C 1
ATOM 599 O O . THR A 1 77 ? 24.075 -25.019 -18.845 1.00 51.88 77 THR A O 1
ATOM 602 N N . ALA A 1 78 ? 24.376 -24.180 -20.906 1.00 53.09 78 ALA A N 1
ATOM 603 C CA . ALA A 1 78 ? 24.288 -25.470 -21.596 1.00 53.09 78 ALA A CA 1
ATOM 604 C C . ALA A 1 78 ? 25.581 -26.312 -21.490 1.00 53.09 78 ALA A C 1
ATOM 606 O O . ALA A 1 78 ? 25.505 -27.538 -21.480 1.00 53.09 78 ALA A O 1
ATOM 607 N N . ASP A 1 79 ? 26.750 -25.678 -21.343 1.00 53.28 79 ASP A N 1
ATOM 608 C CA . ASP A 1 79 ? 28.065 -26.351 -21.312 1.00 53.28 79 ASP A CA 1
ATOM 609 C C . ASP A 1 79 ? 28.450 -26.924 -19.927 1.00 53.28 79 ASP A C 1
ATOM 611 O O . ASP A 1 79 ? 29.397 -27.690 -19.787 1.00 53.28 79 ASP A O 1
ATOM 615 N N . THR A 1 80 ? 27.694 -26.617 -18.867 1.00 51.66 80 THR A N 1
ATOM 616 C CA . THR A 1 80 ? 27.969 -27.121 -17.500 1.00 51.66 80 THR A CA 1
ATOM 617 C C . THR A 1 80 ? 27.147 -28.358 -17.105 1.00 51.66 80 THR A C 1
ATOM 619 O O . THR A 1 80 ? 27.198 -28.792 -15.952 1.00 51.66 80 THR A O 1
ATOM 622 N N . GLY A 1 81 ? 26.408 -28.954 -18.051 1.00 52.06 81 GLY A N 1
ATOM 623 C CA . GLY A 1 81 ? 25.498 -30.084 -17.824 1.00 52.06 81 GLY A CA 1
ATOM 624 C C . GLY A 1 81 ? 26.005 -31.482 -18.210 1.00 52.06 81 GLY A C 1
ATOM 625 O O . GLY A 1 81 ? 25.288 -32.449 -17.957 1.00 52.06 81 GLY A O 1
ATOM 626 N N . GLU A 1 82 ? 27.202 -31.637 -18.785 1.00 51.12 82 GLU A N 1
ATOM 627 C CA . GLU A 1 82 ? 27.740 -32.954 -19.171 1.00 51.12 82 GLU A CA 1
ATOM 628 C C . GLU A 1 82 ? 29.015 -33.297 -18.391 1.00 51.12 82 GLU A C 1
ATOM 630 O O . GLU A 1 82 ? 30.142 -33.026 -18.795 1.00 51.12 82 GLU A O 1
ATOM 635 N N . GLY A 1 83 ? 28.820 -33.919 -17.231 1.00 49.78 83 GLY A N 1
ATOM 636 C CA . GLY A 1 83 ? 29.896 -34.441 -16.393 1.00 49.78 83 GLY A CA 1
ATOM 637 C C . GLY A 1 83 ? 29.353 -35.292 -15.249 1.00 49.78 83 GLY A C 1
ATOM 638 O O . GLY A 1 83 ? 29.579 -34.966 -14.086 1.00 49.78 83 GLY A O 1
ATOM 639 N N . SER A 1 84 ? 28.571 -36.327 -15.583 1.00 42.12 84 SER A N 1
ATOM 640 C CA . SER A 1 84 ? 28.295 -37.470 -14.691 1.00 42.12 84 SER A CA 1
ATOM 641 C C . SER A 1 84 ? 29.337 -38.563 -14.884 1.00 42.12 84 SER A C 1
ATOM 643 O O . SER A 1 84 ? 29.728 -38.785 -16.051 1.00 42.12 84 SER A O 1
#